Protein AF-A0A1A2KU91-F1 (afdb_monomer_lite)

pLDDT: mean 82.92, std 19.33, range [34.0, 97.81]

Structure (mmCIF, N/CA/C/O backbone):
data_AF-A0A1A2KU91-F1
#
_entry.id   AF-A0A1A2KU91-F1
#
loop_
_at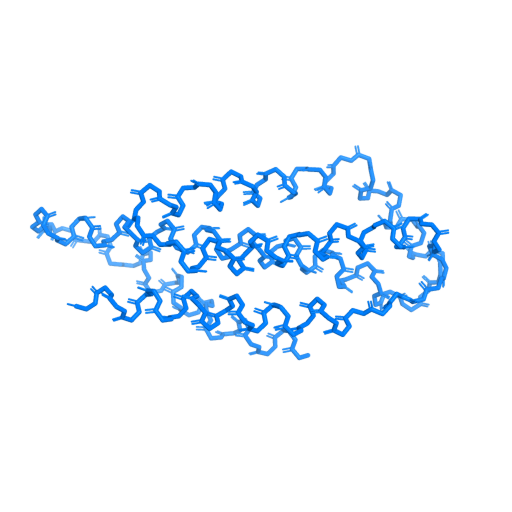om_site.group_PDB
_atom_site.id
_atom_site.type_symbol
_atom_site.label_atom_id
_atom_site.label_alt_id
_atom_site.label_comp_id
_atom_site.label_a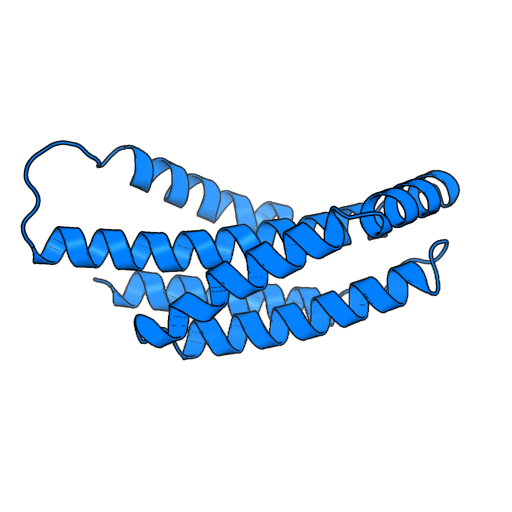sym_id
_atom_site.label_entity_id
_atom_site.label_seq_id
_atom_site.pdbx_PDB_ins_code
_atom_site.Cartn_x
_atom_site.Cartn_y
_atom_site.Cartn_z
_atom_site.occupancy
_atom_site.B_iso_or_equiv
_atom_site.auth_seq_id
_atom_site.auth_comp_id
_atom_site.auth_asym_id
_atom_site.auth_atom_id
_atom_site.pdbx_PDB_model_num
ATOM 1 N N . MET A 1 1 ? -6.683 5.993 -11.836 1.00 38.78 1 MET A N 1
ATOM 2 C CA . MET A 1 1 ? -7.803 5.568 -10.962 1.00 38.78 1 MET A CA 1
ATOM 3 C C . MET A 1 1 ? -7.414 5.553 -9.487 1.00 38.78 1 MET A C 1
ATOM 5 O O . MET A 1 1 ? -8.152 6.154 -8.723 1.00 38.78 1 MET A O 1
ATOM 9 N N . ILE A 1 2 ? -6.267 4.988 -9.081 1.00 35.38 2 ILE A N 1
ATOM 10 C CA . ILE A 1 2 ? -5.780 5.046 -7.682 1.00 35.38 2 ILE A CA 1
ATOM 11 C C . ILE A 1 2 ? -5.628 6.503 -7.191 1.00 35.38 2 ILE A C 1
ATOM 13 O O . ILE A 1 2 ? -6.072 6.845 -6.101 1.00 35.38 2 ILE A O 1
ATOM 17 N N . ALA A 1 3 ? -5.129 7.410 -8.039 1.00 34.50 3 ALA A N 1
ATOM 18 C CA . ALA A 1 3 ? -5.026 8.840 -7.716 1.00 34.50 3 ALA A CA 1
ATOM 19 C C . ALA A 1 3 ? -6.365 9.528 -7.359 1.00 34.50 3 ALA A C 1
ATOM 21 O O . ALA A 1 3 ? -6.390 10.363 -6.459 1.00 34.50 3 ALA A O 1
ATOM 22 N N . ALA A 1 4 ? -7.472 9.166 -8.020 1.00 34.00 4 ALA A N 1
ATOM 23 C CA . ALA A 1 4 ? -8.783 9.792 -7.800 1.00 34.00 4 ALA A CA 1
ATOM 24 C C . ALA A 1 4 ? -9.430 9.349 -6.476 1.00 34.00 4 ALA A C 1
ATOM 26 O O . ALA A 1 4 ? -10.129 10.119 -5.831 1.00 34.00 4 ALA A O 1
ATOM 27 N N . VAL A 1 5 ? -9.140 8.122 -6.055 1.00 40.00 5 VAL A N 1
ATOM 28 C CA . VAL A 1 5 ? -9.649 7.496 -4.830 1.00 40.00 5 VAL A CA 1
ATOM 29 C C . VAL A 1 5 ? -8.984 8.081 -3.567 1.00 40.00 5 VAL A C 1
ATOM 31 O O . VAL A 1 5 ? -9.580 8.154 -2.495 1.00 40.00 5 VAL A O 1
ATOM 34 N N . ILE A 1 6 ? -7.762 8.604 -3.698 1.00 42.09 6 ILE A N 1
ATOM 35 C CA . ILE A 1 6 ? -6.961 9.123 -2.576 1.00 42.09 6 ILE A CA 1
ATOM 36 C C . ILE A 1 6 ? -7.317 10.571 -2.199 1.00 42.09 6 ILE A C 1
ATOM 38 O O . ILE A 1 6 ? -7.110 10.973 -1.051 1.00 42.09 6 ILE A O 1
ATOM 42 N N . ALA A 1 7 ? -7.902 11.350 -3.117 1.00 35.66 7 ALA A N 1
ATOM 43 C CA . ALA A 1 7 ? -8.369 12.709 -2.818 1.00 35.66 7 ALA A CA 1
ATOM 44 C C . ALA A 1 7 ? -9.382 12.730 -1.652 1.00 35.66 7 ALA A C 1
ATOM 46 O O . ALA A 1 7 ? -9.366 13.647 -0.833 1.00 35.66 7 ALA A O 1
ATOM 47 N N . SER A 1 8 ? -10.182 11.668 -1.516 1.00 39.09 8 SER A N 1
ATOM 48 C CA . SER A 1 8 ? -11.159 11.476 -0.437 1.00 39.09 8 SER A CA 1
ATOM 49 C C . SER A 1 8 ? -10.525 11.324 0.952 1.00 39.09 8 SER A C 1
ATOM 51 O O . SER A 1 8 ? -11.113 11.759 1.937 1.00 39.09 8 SER A O 1
ATOM 53 N N . PHE A 1 9 ? -9.316 10.759 1.054 1.00 41.66 9 PHE A N 1
ATOM 54 C CA . PHE A 1 9 ? -8.646 10.513 2.340 1.00 41.66 9 PHE A CA 1
ATOM 55 C C . PHE A 1 9 ? -7.684 11.626 2.763 1.00 41.66 9 PHE A C 1
ATOM 57 O O . PHE A 1 9 ? -7.499 11.843 3.961 1.00 41.66 9 PHE A O 1
ATOM 64 N N . GLY A 1 10 ? -7.108 12.371 1.811 1.00 36.97 10 GLY A N 1
ATOM 65 C CA . GLY A 1 10 ? -6.288 13.550 2.124 1.00 36.97 10 GLY A CA 1
ATOM 66 C C . GLY A 1 10 ? -7.063 14.603 2.926 1.00 36.97 10 GLY A C 1
ATOM 67 O O . GLY A 1 10 ? -6.524 15.195 3.861 1.00 36.97 10 GLY A O 1
ATOM 68 N N . ALA A 1 11 ? -8.358 14.759 2.635 1.00 40.78 11 ALA A N 1
ATOM 69 C CA . ALA A 1 11 ? -9.258 15.611 3.408 1.00 40.78 11 ALA A CA 1
ATOM 70 C C . ALA A 1 11 ? -9.493 15.091 4.841 1.00 40.78 11 ALA A C 1
ATOM 72 O O . ALA A 1 11 ? -9.563 15.884 5.777 1.00 40.78 11 ALA A O 1
ATOM 73 N N . VAL A 1 12 ? -9.554 13.768 5.040 1.00 42.94 12 VAL A N 1
ATOM 74 C CA . VAL A 1 12 ? -9.766 13.148 6.362 1.00 42.94 12 VAL A CA 1
ATOM 75 C C . VAL A 1 12 ? -8.529 13.304 7.252 1.00 42.94 12 VAL A C 1
ATOM 77 O O . VAL A 1 12 ? -8.660 13.670 8.419 1.00 42.94 12 VAL A O 1
ATOM 80 N N . ALA A 1 13 ? -7.327 13.111 6.702 1.00 42.84 13 ALA A N 1
ATOM 81 C CA . ALA A 1 13 ? -6.073 13.302 7.436 1.00 42.84 13 ALA A CA 1
ATOM 82 C C . ALA A 1 13 ? -5.861 14.769 7.864 1.00 42.84 13 ALA A C 1
ATOM 84 O O . ALA A 1 13 ? -5.449 15.030 8.995 1.00 42.84 13 ALA A O 1
ATOM 85 N N . ALA A 1 14 ? -6.204 15.730 6.996 1.00 44.34 14 ALA A N 1
ATOM 86 C CA . ALA A 1 14 ? -6.134 17.157 7.315 1.00 44.34 14 ALA A CA 1
ATOM 87 C C . ALA A 1 14 ? -7.162 17.579 8.384 1.00 44.34 14 ALA A C 1
ATOM 89 O O . ALA A 1 14 ? -6.848 18.396 9.248 1.00 44.34 14 ALA A O 1
ATOM 90 N N . PHE A 1 15 ? -8.364 16.990 8.380 1.00 42.56 15 PHE A N 1
ATOM 91 C CA . PHE A 1 15 ? -9.393 17.280 9.385 1.00 42.56 15 PHE A CA 1
ATOM 92 C C . PHE A 1 15 ? -8.993 16.796 10.790 1.00 42.56 15 PHE A C 1
ATOM 94 O O . PHE A 1 15 ? -9.288 17.454 11.785 1.00 42.56 15 PHE A O 1
ATOM 101 N N . LEU A 1 16 ? -8.268 15.677 10.880 1.00 46.72 16 LEU A N 1
ATOM 102 C CA . LEU A 1 16 ? -7.847 15.082 12.154 1.00 46.72 16 LEU A CA 1
ATOM 103 C C . LEU A 1 16 ? -6.703 15.843 12.840 1.00 46.72 16 LEU A C 1
ATOM 105 O O . LEU A 1 16 ? -6.667 15.893 14.070 1.00 46.72 16 LEU A O 1
ATOM 109 N N . GLY A 1 17 ? -5.804 16.471 12.072 1.00 38.91 17 GLY A N 1
ATOM 110 C CA . GLY A 1 17 ? -4.716 17.294 12.616 1.00 38.91 17 GLY A CA 1
ATOM 111 C C . GLY A 1 17 ? -5.187 18.602 13.267 1.00 38.91 17 GLY A C 1
ATOM 112 O O . GLY A 1 17 ? -4.520 19.114 14.164 1.00 38.91 17 GLY A O 1
ATOM 113 N N . VAL A 1 18 ? -6.351 19.126 12.863 1.00 42.00 18 VAL A N 1
ATOM 114 C CA . VAL A 1 18 ? -6.885 20.419 13.338 1.00 42.00 18 VAL A CA 1
ATOM 115 C C . VAL A 1 18 ? -7.668 20.294 14.655 1.00 42.00 18 VAL A C 1
ATOM 117 O O . VAL A 1 18 ? -7.745 21.253 15.416 1.00 42.00 18 VAL A O 1
ATOM 120 N N . THR A 1 19 ? -8.184 19.114 15.009 1.00 43.25 19 THR A N 1
ATOM 121 C CA . THR A 1 19 ? -8.981 18.900 16.241 1.00 43.25 19 THR A CA 1
ATOM 122 C C . THR A 1 19 ? -8.166 18.605 17.512 1.00 43.25 19 THR A C 1
ATOM 124 O O . THR A 1 19 ? -8.688 18.047 18.473 1.00 43.25 19 THR A O 1
ATOM 127 N N . LEU A 1 20 ? -6.892 19.002 17.562 1.00 43.75 20 LEU A N 1
ATOM 128 C CA . LEU A 1 20 ? -6.026 18.908 18.750 1.00 43.75 20 LEU A CA 1
ATOM 129 C C . LEU A 1 20 ? -6.179 20.114 19.705 1.00 43.75 20 LEU A C 1
ATOM 131 O O . LEU A 1 20 ? -5.226 20.533 20.358 1.00 43.75 20 LEU A O 1
ATOM 135 N N . THR A 1 21 ? -7.380 20.683 19.825 1.00 44.53 21 THR A N 1
ATOM 136 C CA . THR A 1 21 ? -7.665 21.771 20.774 1.00 44.53 21 THR A CA 1
ATOM 137 C C . THR A 1 21 ? -8.465 21.273 21.977 1.00 44.53 21 THR A C 1
ATOM 139 O O . THR A 1 21 ? -9.668 21.057 21.893 1.00 44.53 21 THR A O 1
ATOM 142 N N . THR A 1 22 ? -7.764 21.181 23.113 1.00 48.03 22 THR A N 1
ATOM 143 C CA . THR A 1 22 ? -8.241 21.364 24.502 1.00 48.03 22 THR A CA 1
ATOM 144 C C . THR A 1 22 ? -9.429 20.532 25.022 1.00 48.03 22 THR A C 1
ATOM 146 O O . THR A 1 22 ? -10.584 20.791 24.713 1.00 48.03 22 THR A O 1
ATOM 149 N N . ARG A 1 23 ? -9.113 19.662 26.003 1.00 44.75 23 ARG A N 1
ATOM 150 C CA . ARG A 1 23 ? -10.009 18.954 26.951 1.00 44.75 23 ARG A CA 1
ATOM 151 C C . ARG A 1 23 ? -10.974 17.926 26.344 1.00 44.75 23 ARG A C 1
ATOM 153 O O . ARG A 1 23 ? -12.186 18.086 26.407 1.00 44.75 23 ARG A O 1
ATOM 160 N N . THR A 1 24 ? -10.439 16.801 25.890 1.00 51.50 24 THR A N 1
ATOM 161 C CA . THR A 1 24 ? -11.225 15.625 25.495 1.00 51.50 24 THR A CA 1
ATOM 162 C C . THR A 1 24 ? -11.279 14.572 26.608 1.00 51.50 24 THR A C 1
ATOM 164 O O . THR A 1 24 ? -10.295 14.280 27.293 1.00 51.50 24 THR A O 1
ATOM 167 N N . THR A 1 25 ? -12.458 13.993 26.820 1.00 59.78 25 THR A N 1
ATOM 168 C CA . THR A 1 25 ? -12.705 12.905 27.779 1.00 59.78 25 THR A CA 1
ATOM 169 C C . THR A 1 25 ? -11.913 11.638 27.402 1.00 59.78 25 THR A C 1
ATOM 171 O O . THR A 1 25 ? -11.577 11.413 26.241 1.00 59.78 25 THR A O 1
ATOM 174 N N . ARG A 1 26 ? -11.633 10.732 28.359 1.00 63.81 26 ARG A N 1
ATOM 175 C CA . ARG A 1 26 ? -10.867 9.476 28.123 1.00 63.81 26 ARG A CA 1
ATOM 176 C C . ARG A 1 26 ? -11.397 8.642 26.938 1.00 63.81 26 ARG A C 1
ATOM 178 O O . ARG A 1 26 ? -10.634 7.905 26.315 1.00 63.81 26 ARG A O 1
ATOM 185 N N . LYS A 1 27 ? -12.697 8.745 26.635 1.00 62.38 27 LYS A N 1
ATOM 186 C CA . LYS A 1 27 ? -13.366 8.071 25.511 1.00 62.38 27 LYS A CA 1
ATOM 187 C C . LYS A 1 27 ? -12.990 8.689 24.158 1.00 62.38 27 LYS A C 1
ATOM 189 O O . LYS A 1 27 ? -12.704 7.947 23.223 1.00 62.38 27 LYS A O 1
ATOM 194 N N . GLU A 1 28 ? -12.929 10.013 24.072 1.00 66.44 28 GLU A N 1
ATOM 195 C CA . GLU A 1 28 ? -12.518 10.746 22.869 1.00 66.44 28 GLU A CA 1
ATOM 196 C C . GLU A 1 28 ? -11.036 10.520 22.555 1.00 66.44 28 GLU A C 1
ATOM 198 O O . GLU A 1 28 ? -10.703 10.241 21.406 1.00 66.44 28 GLU A O 1
ATOM 203 N N . ASN A 1 29 ? -10.168 10.485 23.575 1.00 74.12 29 ASN A N 1
ATOM 204 C CA . ASN A 1 29 ? -8.745 10.171 23.381 1.00 74.12 29 ASN A CA 1
ATOM 205 C C . ASN A 1 29 ? -8.531 8.763 22.804 1.00 74.12 29 ASN A C 1
ATOM 207 O O . ASN A 1 29 ? -7.746 8.591 21.877 1.00 74.12 29 ASN A O 1
ATOM 211 N N . ARG A 1 30 ? -9.280 7.757 23.281 1.00 79.75 30 ARG A N 1
ATOM 212 C CA . ARG A 1 30 ? -9.214 6.388 22.730 1.00 79.75 30 ARG A CA 1
ATOM 213 C C . ARG A 1 30 ? -9.749 6.293 21.303 1.00 79.75 30 ARG A C 1
ATOM 215 O O . ARG A 1 30 ? -9.293 5.451 20.534 1.00 79.75 30 ARG A O 1
ATOM 222 N N . ARG A 1 31 ? -10.751 7.104 20.953 1.00 83.06 31 ARG A N 1
ATOM 223 C CA . ARG A 1 31 ? -11.281 7.163 19.585 1.00 83.06 31 ARG A CA 1
ATOM 224 C C . ARG A 1 31 ? -10.262 7.800 18.643 1.00 83.06 31 ARG A C 1
ATOM 226 O O . ARG A 1 31 ? -9.994 7.224 17.597 1.00 83.06 31 ARG A O 1
ATOM 233 N N . ALA A 1 32 ? -9.669 8.925 19.037 1.00 83.94 32 ALA A N 1
ATOM 234 C CA . ALA A 1 32 ? -8.624 9.598 18.271 1.00 83.94 32 ALA A CA 1
ATOM 235 C C . ALA A 1 32 ? -7.419 8.677 18.023 1.00 83.94 32 ALA A C 1
ATOM 237 O O . ALA A 1 32 ? -6.977 8.540 16.888 1.00 83.94 32 ALA A O 1
ATOM 238 N N . GLU A 1 33 ? -6.961 7.964 19.054 1.00 86.88 33 GLU A N 1
ATOM 239 C CA . GLU A 1 33 ? -5.880 6.979 18.944 1.00 86.88 33 GLU A CA 1
ATOM 240 C C . GLU A 1 33 ? -6.203 5.872 17.925 1.00 86.88 33 GLU A C 1
ATOM 242 O O . GLU A 1 33 ? -5.402 5.569 17.046 1.00 86.88 33 GLU A O 1
ATOM 247 N N . LYS A 1 34 ? -7.411 5.301 17.984 1.00 88.94 34 LYS A N 1
ATOM 248 C CA . LYS A 1 34 ? -7.864 4.279 17.029 1.00 88.94 34 LYS A CA 1
ATOM 249 C C . LYS A 1 34 ? -7.919 4.781 15.588 1.00 88.94 34 LYS A C 1
ATOM 251 O O . LYS A 1 34 ? -7.549 4.046 14.675 1.00 88.94 34 LYS A O 1
ATOM 256 N N . VAL A 1 35 ? -8.391 6.011 15.390 1.00 88.19 35 VAL A N 1
ATOM 257 C CA . VAL A 1 35 ? -8.428 6.639 14.065 1.00 88.19 35 VAL A CA 1
ATOM 258 C C . VAL A 1 35 ? -7.009 6.890 13.554 1.00 88.19 35 VAL A C 1
ATOM 260 O O . VAL A 1 35 ? -6.743 6.614 12.386 1.00 88.19 35 VAL A O 1
ATOM 263 N N . ALA A 1 36 ? -6.088 7.337 14.413 1.00 86.81 36 ALA A N 1
ATOM 264 C CA . ALA A 1 36 ? -4.683 7.518 14.054 1.00 86.81 36 ALA A CA 1
ATOM 265 C C . ALA A 1 36 ? -4.044 6.198 13.597 1.00 86.81 36 ALA A C 1
ATOM 267 O O . ALA A 1 36 ? -3.461 6.144 12.523 1.00 86.81 36 ALA A O 1
ATOM 268 N N . VAL A 1 37 ? -4.260 5.102 14.332 1.00 91.81 37 VAL A N 1
ATOM 269 C CA . VAL A 1 37 ? -3.740 3.774 13.961 1.00 91.81 37 VAL A CA 1
ATOM 270 C C . VAL A 1 37 ? -4.262 3.304 12.596 1.00 91.81 37 VAL A C 1
ATOM 272 O O . VAL A 1 37 ? -3.493 2.776 11.794 1.00 91.81 37 VAL A O 1
ATOM 275 N N . LEU A 1 38 ? -5.554 3.502 12.306 1.00 92.19 38 LEU A N 1
ATOM 276 C CA . LEU A 1 38 ? -6.128 3.184 10.991 1.00 92.19 38 LEU A CA 1
ATOM 277 C C . LEU A 1 38 ? -5.545 4.068 9.880 1.00 92.19 38 LEU A C 1
ATOM 279 O O . LEU A 1 38 ? -5.266 3.580 8.785 1.00 92.19 38 LEU A O 1
ATOM 283 N N . SER A 1 39 ? -5.346 5.353 10.173 1.00 90.56 39 SER A N 1
ATOM 284 C CA . SER A 1 39 ? -4.827 6.341 9.223 1.00 90.56 39 SER A CA 1
ATOM 285 C C . SER A 1 39 ? -3.360 6.082 8.883 1.00 90.56 39 SER A C 1
ATOM 287 O O . SER A 1 39 ? -2.995 6.132 7.711 1.00 90.56 39 SER A O 1
ATOM 289 N N . ASP A 1 40 ? -2.540 5.737 9.876 1.00 91.38 40 ASP A N 1
ATOM 290 C CA . ASP A 1 40 ? -1.133 5.368 9.698 1.00 91.38 40 ASP A CA 1
ATOM 291 C C . ASP A 1 40 ? -1.000 4.121 8.817 1.00 91.38 40 ASP A C 1
ATOM 293 O O . ASP A 1 40 ? -0.240 4.122 7.848 1.00 91.38 40 ASP A O 1
ATOM 297 N N . ALA A 1 41 ? -1.780 3.071 9.112 1.00 93.62 41 ALA A N 1
ATOM 298 C CA . ALA A 1 41 ? -1.774 1.836 8.328 1.00 93.62 41 ALA A CA 1
ATOM 299 C C . ALA A 1 41 ? -2.175 2.087 6.868 1.00 93.62 41 ALA A C 1
ATOM 301 O O . ALA A 1 41 ? -1.520 1.598 5.946 1.00 93.62 41 ALA A O 1
ATOM 302 N N . TRP A 1 42 ? -3.215 2.894 6.645 1.00 96.25 42 TRP A N 1
ATOM 303 C CA . TRP A 1 42 ? -3.646 3.243 5.294 1.00 96.25 42 TRP A CA 1
ATOM 304 C C . TRP A 1 42 ? -2.634 4.125 4.559 1.00 96.25 42 TRP A C 1
ATOM 306 O O . TRP A 1 42 ? -2.346 3.891 3.387 1.00 96.25 42 TRP A O 1
ATOM 316 N N . SER A 1 43 ? -2.043 5.104 5.245 1.00 93.75 43 SER A N 1
ATOM 317 C CA . SER A 1 43 ? -1.015 5.986 4.685 1.00 93.75 43 SER A CA 1
ATOM 318 C C . SER A 1 43 ? 0.194 5.192 4.188 1.00 93.75 43 SER A C 1
ATOM 320 O O . SER A 1 43 ? 0.616 5.365 3.042 1.00 93.75 43 SER A O 1
ATOM 322 N N . ALA A 1 44 ? 0.700 4.259 5.000 1.00 92.62 44 ALA A N 1
ATOM 323 C CA . ALA A 1 44 ? 1.804 3.387 4.609 1.00 92.62 44 ALA A CA 1
ATOM 324 C C . ALA A 1 44 ? 1.439 2.518 3.390 1.00 92.62 44 ALA A C 1
ATOM 326 O O . ALA A 1 44 ? 2.220 2.408 2.441 1.00 92.62 44 ALA A O 1
ATOM 327 N N . ALA A 1 45 ? 0.213 1.985 3.355 1.00 94.31 45 ALA A N 1
ATOM 328 C CA . ALA A 1 45 ? -0.274 1.208 2.221 1.00 94.31 45 ALA A CA 1
ATOM 329 C C . ALA A 1 45 ? -0.357 2.008 0.919 1.00 94.31 45 ALA A C 1
ATOM 331 O O . ALA A 1 45 ? 0.065 1.531 -0.140 1.00 94.31 45 ALA A O 1
ATOM 332 N N . VAL A 1 46 ? -0.834 3.249 0.999 1.00 93.50 46 VAL A N 1
ATOM 333 C CA . VAL A 1 46 ? -0.890 4.173 -0.135 1.00 93.50 46 VAL A CA 1
ATOM 334 C C . VAL A 1 46 ? 0.509 4.520 -0.637 1.00 93.50 46 VAL A C 1
ATOM 336 O O . VAL A 1 46 ? 0.732 4.490 -1.848 1.00 93.50 46 VAL A O 1
ATOM 339 N N . LYS A 1 47 ? 1.456 4.835 0.256 1.00 93.50 47 LYS A N 1
ATOM 340 C CA . LYS A 1 47 ? 2.840 5.162 -0.128 1.00 93.50 47 LYS A CA 1
ATOM 341 C C . LYS A 1 47 ? 3.499 4.006 -0.874 1.00 93.50 47 LYS A C 1
ATOM 343 O O . LYS A 1 47 ? 4.039 4.218 -1.959 1.00 93.50 47 LYS A O 1
ATOM 348 N N . TYR A 1 48 ? 3.406 2.793 -0.327 1.00 93.31 48 TYR A N 1
ATOM 349 C CA . TYR A 1 48 ? 3.996 1.601 -0.935 1.00 93.31 48 TYR A CA 1
ATOM 350 C C . TYR A 1 48 ? 3.374 1.302 -2.308 1.00 93.31 48 TYR A C 1
ATOM 352 O O . TYR A 1 48 ? 4.094 1.159 -3.295 1.00 93.31 48 TYR A O 1
ATOM 360 N N . SER A 1 49 ? 2.038 1.321 -2.400 1.00 93.94 49 SER A N 1
ATOM 361 C CA . SER A 1 49 ? 1.314 1.093 -3.661 1.00 93.94 49 SER A CA 1
ATOM 362 C C . SER A 1 49 ? 1.682 2.120 -4.734 1.00 93.94 49 SER A C 1
ATOM 364 O O . SER A 1 49 ? 1.932 1.762 -5.882 1.00 93.94 49 SER A O 1
ATOM 366 N N . ARG A 1 50 ? 1.761 3.406 -4.364 1.00 90.75 50 ARG A N 1
ATOM 367 C CA . ARG A 1 50 ? 2.101 4.493 -5.293 1.00 90.75 50 ARG A CA 1
ATOM 368 C C . ARG A 1 50 ? 3.525 4.412 -5.810 1.00 90.75 50 ARG A C 1
ATOM 370 O O . ARG A 1 50 ? 3.752 4.739 -6.969 1.00 90.75 50 ARG A O 1
ATOM 377 N N . ALA A 1 51 ? 4.475 4.014 -4.968 1.00 91.81 51 ALA A N 1
ATOM 378 C CA . ALA A 1 51 ? 5.859 3.857 -5.397 1.00 91.81 51 ALA A CA 1
ATOM 379 C C . ALA A 1 51 ? 5.965 2.824 -6.533 1.00 91.81 51 ALA A C 1
ATOM 381 O O . ALA A 1 51 ? 6.645 3.073 -7.528 1.00 91.81 51 ALA A O 1
ATOM 382 N N . LEU A 1 52 ? 5.234 1.711 -6.418 1.00 92.94 52 LEU A N 1
ATOM 383 C CA . LEU A 1 52 ? 5.176 0.674 -7.449 1.00 92.94 52 LEU A CA 1
ATOM 384 C C . LEU A 1 52 ? 4.417 1.133 -8.696 1.00 92.94 52 LEU A C 1
ATOM 386 O O . LEU A 1 52 ? 4.954 1.013 -9.794 1.00 92.94 52 LEU A O 1
ATOM 390 N N . GLU A 1 53 ? 3.237 1.738 -8.529 1.00 91.56 53 GLU A N 1
ATOM 391 C CA . GLU A 1 53 ? 2.446 2.279 -9.645 1.00 91.56 53 GLU A CA 1
ATOM 392 C C . GLU A 1 53 ? 3.265 3.299 -10.454 1.00 91.56 53 GLU A C 1
ATOM 394 O O . GLU A 1 53 ? 3.269 3.272 -11.685 1.00 91.56 53 GLU A O 1
ATOM 399 N N . HIS A 1 54 ? 3.992 4.190 -9.772 1.00 90.38 54 HIS A N 1
ATOM 400 C CA . HIS A 1 54 ? 4.855 5.174 -10.419 1.00 90.38 54 HIS A CA 1
ATOM 401 C C . HIS A 1 54 ? 5.992 4.499 -11.186 1.00 90.38 54 HIS A C 1
ATOM 403 O O . HIS A 1 54 ? 6.267 4.876 -12.319 1.00 90.38 54 HIS A O 1
ATOM 409 N N . ALA A 1 55 ? 6.641 3.488 -10.601 1.00 90.31 55 ALA A N 1
ATOM 410 C CA . ALA A 1 55 ? 7.692 2.748 -11.290 1.00 90.31 55 ALA A CA 1
ATOM 411 C C . ALA A 1 55 ? 7.168 2.034 -12.544 1.00 90.31 55 ALA A C 1
ATOM 413 O O . ALA A 1 55 ? 7.807 2.099 -13.586 1.00 90.31 55 ALA A O 1
ATOM 414 N N . ASN A 1 56 ? 6.000 1.398 -12.473 1.00 90.12 56 ASN A N 1
ATOM 415 C CA . ASN A 1 56 ? 5.443 0.632 -13.586 1.00 90.12 56 ASN A CA 1
ATOM 416 C C . ASN A 1 56 ? 4.937 1.512 -14.745 1.00 90.12 56 ASN A C 1
ATOM 418 O O . ASN A 1 56 ? 4.944 1.086 -15.898 1.00 90.12 56 ASN A O 1
ATOM 422 N N . LYS A 1 57 ? 4.510 2.746 -14.451 1.00 90.12 57 LYS A N 1
ATOM 423 C CA . LYS A 1 57 ? 3.937 3.683 -15.434 1.00 90.12 57 LYS A CA 1
ATOM 424 C C . LYS A 1 57 ? 4.939 4.620 -16.100 1.00 90.12 57 LYS A C 1
ATOM 426 O O . LYS A 1 57 ? 4.524 5.468 -16.879 1.00 90.12 57 LYS A O 1
ATOM 431 N N . LEU A 1 58 ? 6.232 4.501 -15.802 1.00 90.12 58 LEU A N 1
ATOM 432 C CA . LEU A 1 58 ? 7.258 5.249 -16.530 1.00 90.12 58 LEU A CA 1
ATOM 433 C C . LEU A 1 58 ? 7.321 4.751 -17.972 1.00 90.12 58 LEU A C 1
ATOM 435 O O . LEU A 1 58 ? 7.657 3.590 -18.180 1.00 90.12 58 LEU A O 1
ATOM 439 N N . ASP A 1 59 ? 7.007 5.604 -18.944 1.00 87.12 59 ASP A N 1
ATOM 440 C CA . ASP A 1 59 ? 6.934 5.221 -20.359 1.00 87.12 59 ASP A CA 1
ATOM 441 C C . ASP A 1 59 ? 8.307 4.854 -20.943 1.00 87.12 59 ASP A C 1
ATOM 443 O O . ASP A 1 59 ? 8.406 3.886 -21.698 1.00 87.12 59 ASP A O 1
ATOM 447 N N . ASP A 1 60 ? 9.369 5.574 -20.559 1.00 90.38 60 ASP A N 1
ATOM 448 C CA . ASP A 1 60 ? 10.737 5.293 -21.006 1.00 90.38 60 ASP A CA 1
ATOM 449 C C . ASP A 1 60 ? 11.323 4.069 -20.266 1.00 90.38 60 ASP A C 1
ATOM 451 O O . ASP A 1 60 ? 11.496 4.105 -19.039 1.00 90.38 60 ASP A O 1
ATOM 455 N N . PRO A 1 61 ? 11.692 2.985 -20.983 1.00 89.44 61 PRO A N 1
ATOM 456 C CA . PRO A 1 61 ? 12.341 1.823 -20.386 1.00 89.44 61 PRO A CA 1
ATOM 457 C C . PRO A 1 61 ? 13.646 2.148 -19.645 1.00 89.44 61 PRO A C 1
ATOM 459 O O . PRO A 1 61 ? 13.941 1.511 -18.633 1.00 89.44 61 PRO A O 1
ATOM 462 N N . ALA A 1 62 ? 14.433 3.122 -20.112 1.00 91.31 62 ALA A N 1
ATOM 463 C CA . ALA A 1 62 ? 15.697 3.496 -19.479 1.00 91.31 62 ALA A CA 1
ATOM 464 C C . ALA A 1 62 ? 15.462 4.191 -18.129 1.00 91.31 62 ALA A C 1
ATOM 466 O O . ALA A 1 62 ? 16.084 3.832 -17.122 1.00 91.31 62 ALA A O 1
ATOM 467 N N . GLU A 1 63 ? 14.514 5.131 -18.080 1.00 91.50 63 GLU A N 1
ATOM 468 C CA . GLU A 1 63 ? 14.089 5.775 -16.834 1.00 91.50 63 GLU A CA 1
ATOM 469 C C . GLU A 1 63 ? 13.472 4.768 -15.863 1.00 91.50 63 GLU A C 1
ATOM 471 O O . GLU A 1 63 ? 13.767 4.800 -14.663 1.00 91.50 63 GLU A O 1
ATOM 476 N N . ARG A 1 64 ? 12.672 3.824 -16.375 1.00 91.06 64 ARG A N 1
ATOM 477 C CA . ARG A 1 64 ? 12.075 2.752 -15.576 1.00 91.06 64 ARG A CA 1
ATOM 478 C C . ARG A 1 64 ? 13.138 1.885 -14.906 1.00 91.06 64 ARG A C 1
ATOM 480 O O . ARG A 1 64 ? 13.100 1.713 -13.686 1.00 91.06 64 ARG A O 1
ATOM 487 N N . ILE A 1 65 ? 14.123 1.401 -15.665 1.00 92.56 65 ILE A N 1
ATOM 488 C CA . ILE A 1 65 ? 15.255 0.626 -15.131 1.00 92.56 65 ILE A CA 1
ATOM 489 C C . ILE A 1 65 ? 16.001 1.427 -14.059 1.00 92.56 65 ILE A C 1
ATOM 491 O O . ILE A 1 65 ? 16.299 0.897 -12.982 1.00 92.56 65 ILE A O 1
ATOM 495 N N . ALA A 1 66 ? 16.304 2.699 -14.333 1.00 93.00 66 ALA A N 1
ATOM 496 C CA . ALA A 1 66 ? 17.021 3.557 -13.397 1.00 93.00 66 ALA A CA 1
ATOM 497 C C . ALA A 1 66 ? 16.232 3.747 -12.093 1.00 93.00 66 ALA A C 1
ATOM 499 O O . ALA A 1 66 ? 16.808 3.659 -11.005 1.00 93.00 66 ALA A O 1
ATOM 500 N N . ASN A 1 67 ? 14.917 3.953 -12.181 1.00 92.62 67 ASN A N 1
ATOM 501 C CA . ASN A 1 67 ? 14.053 4.093 -11.016 1.00 92.62 67 ASN A CA 1
ATOM 502 C C . ASN A 1 67 ? 13.963 2.788 -10.208 1.00 92.62 67 ASN A C 1
ATOM 504 O O . ASN A 1 67 ? 14.217 2.793 -9.006 1.00 92.62 67 ASN A O 1
ATOM 508 N N . ILE A 1 68 ? 13.714 1.648 -10.862 1.00 92.69 68 ILE A N 1
ATOM 509 C CA . ILE A 1 68 ? 13.678 0.329 -10.205 1.00 92.69 68 ILE A CA 1
ATOM 510 C C . ILE A 1 68 ? 15.014 0.034 -9.507 1.00 92.69 68 ILE A C 1
ATOM 512 O O . ILE A 1 68 ? 15.035 -0.462 -8.380 1.00 92.69 68 ILE A O 1
ATOM 516 N N . THR A 1 69 ? 16.137 0.388 -10.134 1.00 92.69 69 THR A N 1
ATOM 517 C CA . THR A 1 69 ? 17.472 0.225 -9.542 1.00 92.69 69 THR A CA 1
ATOM 518 C C . THR A 1 69 ? 17.646 1.087 -8.292 1.00 92.69 69 THR A C 1
ATOM 520 O O . THR A 1 69 ? 18.094 0.581 -7.262 1.00 92.69 69 THR A O 1
ATOM 523 N N . LYS A 1 70 ? 17.233 2.362 -8.341 1.00 92.69 70 LYS A N 1
ATOM 524 C CA . LYS A 1 70 ? 17.248 3.265 -7.178 1.00 92.69 70 LYS A CA 1
ATOM 525 C C . LYS A 1 70 ? 16.356 2.748 -6.049 1.00 92.69 70 LYS A C 1
ATOM 527 O O . LYS A 1 70 ? 16.786 2.704 -4.903 1.00 92.69 70 LYS A O 1
ATOM 532 N N . MET A 1 71 ? 15.143 2.299 -6.364 1.00 91.44 71 MET A N 1
ATOM 533 C CA . MET A 1 71 ? 14.194 1.761 -5.383 1.00 91.44 71 MET A CA 1
ATOM 534 C C . MET A 1 71 ? 14.715 0.480 -4.718 1.00 91.44 71 MET A C 1
ATOM 536 O O . MET A 1 71 ? 14.569 0.305 -3.507 1.00 91.44 71 MET A O 1
ATOM 540 N N . LYS A 1 72 ? 15.387 -0.392 -5.483 1.00 88.94 72 LYS A N 1
ATOM 541 C CA . LYS A 1 72 ? 16.018 -1.622 -4.977 1.00 88.94 72 LYS A CA 1
ATOM 542 C C . LYS A 1 72 ? 17.155 -1.351 -3.987 1.00 88.94 72 LYS A C 1
ATOM 544 O O . LYS A 1 72 ? 17.422 -2.214 -3.155 1.00 88.94 72 LYS A O 1
ATOM 549 N N . ALA A 1 73 ? 17.803 -0.188 -4.058 1.00 89.25 73 ALA A N 1
ATOM 550 C CA . ALA A 1 73 ? 18.944 0.152 -3.209 1.00 89.25 73 ALA A CA 1
ATOM 551 C C . ALA A 1 73 ? 18.585 0.407 -1.731 1.00 89.25 73 ALA A C 1
ATOM 553 O O . ALA A 1 73 ? 19.490 0.538 -0.914 1.00 89.25 73 ALA A O 1
ATOM 554 N N . GLY A 1 74 ? 17.299 0.471 -1.374 1.00 86.56 74 GLY A N 1
ATOM 555 C CA . GLY A 1 74 ? 16.874 0.731 0.006 1.00 86.56 74 GLY A CA 1
ATOM 556 C C . GLY A 1 74 ? 15.432 1.221 0.138 1.00 86.56 74 GLY A C 1
ATOM 557 O O . GLY A 1 74 ? 14.664 0.575 0.849 1.00 86.56 74 GLY A O 1
ATOM 558 N N . PRO A 1 75 ? 15.008 2.268 -0.601 1.00 91.12 75 PRO A N 1
ATOM 559 C CA . PRO A 1 75 ? 13.714 2.920 -0.382 1.00 91.12 75 PRO A CA 1
ATOM 560 C C . PRO A 1 75 ? 12.507 1.978 -0.435 1.00 91.12 75 PRO A C 1
ATOM 562 O O . PRO A 1 75 ? 11.522 2.177 0.270 1.00 91.12 75 PRO A O 1
ATOM 565 N N . MET A 1 76 ? 12.565 0.927 -1.259 1.00 90.56 76 MET A N 1
ATOM 566 C CA . MET A 1 76 ? 11.459 -0.024 -1.346 1.00 90.56 76 MET A CA 1
ATOM 567 C C . MET A 1 76 ? 11.336 -0.920 -0.106 1.00 90.56 76 MET A C 1
ATOM 569 O O . MET A 1 76 ? 10.224 -1.272 0.284 1.00 90.56 76 MET A O 1
ATOM 573 N N . TRP A 1 77 ? 12.464 -1.277 0.515 1.00 90.19 77 TRP A N 1
ATOM 574 C CA . TRP A 1 77 ? 12.479 -2.037 1.766 1.00 90.19 77 TRP A CA 1
ATOM 575 C C . TRP A 1 77 ? 11.947 -1.191 2.915 1.00 90.19 77 TRP A C 1
ATOM 577 O O . TRP A 1 77 ? 11.068 -1.650 3.632 1.00 90.19 77 TRP A O 1
ATOM 587 N N . GLU A 1 78 ? 12.374 0.069 3.006 1.00 92.75 78 GLU A N 1
ATOM 588 C CA . GLU A 1 78 ? 11.878 1.014 4.014 1.00 92.75 78 GLU A CA 1
ATOM 589 C C . GLU A 1 78 ? 10.360 1.209 3.921 1.00 92.75 78 GLU A C 1
ATOM 591 O O . GLU A 1 78 ? 9.662 1.162 4.931 1.00 92.75 78 GLU A O 1
ATOM 596 N N . LEU A 1 79 ? 9.825 1.360 2.704 1.00 92.38 79 LEU A N 1
ATOM 597 C CA . LEU A 1 79 ? 8.381 1.480 2.490 1.00 92.38 79 LEU A CA 1
ATOM 598 C C . LEU A 1 79 ? 7.623 0.194 2.843 1.00 92.38 79 LEU A C 1
ATOM 600 O O . LEU A 1 79 ? 6.516 0.260 3.380 1.00 92.38 79 LEU A O 1
ATOM 604 N N . SER A 1 80 ? 8.204 -0.974 2.557 1.00 92.19 80 SER A N 1
ATOM 605 C CA . SER A 1 80 ? 7.625 -2.255 2.968 1.00 92.19 80 SER A CA 1
ATOM 606 C C . SER A 1 80 ? 7.649 -2.421 4.491 1.00 92.19 80 SER A C 1
ATOM 608 O O . SER A 1 80 ? 6.671 -2.892 5.069 1.00 92.19 80 SER A O 1
ATOM 610 N N . ASP A 1 81 ? 8.724 -2.013 5.160 1.00 93.62 81 ASP A N 1
ATOM 611 C CA . ASP A 1 81 ? 8.832 -2.076 6.618 1.00 93.62 81 ASP A CA 1
ATOM 612 C C . ASP A 1 81 ? 7.852 -1.106 7.286 1.00 93.62 81 ASP A C 1
ATOM 614 O O . ASP A 1 81 ? 7.143 -1.494 8.217 1.00 93.62 81 ASP A O 1
ATOM 618 N N . GLU A 1 82 ? 7.723 0.122 6.766 1.00 93.62 82 GLU A N 1
ATOM 619 C CA . GLU A 1 82 ? 6.710 1.089 7.207 1.00 93.62 82 GLU A CA 1
ATOM 620 C C . GLU A 1 82 ? 5.301 0.485 7.096 1.00 93.62 82 GLU A C 1
ATOM 622 O O . GLU A 1 82 ? 4.519 0.546 8.051 1.00 93.62 82 GLU A O 1
ATOM 627 N N . TYR A 1 83 ? 4.998 -0.172 5.968 1.00 95.31 83 TYR A N 1
ATOM 628 C CA . TYR A 1 83 ? 3.736 -0.882 5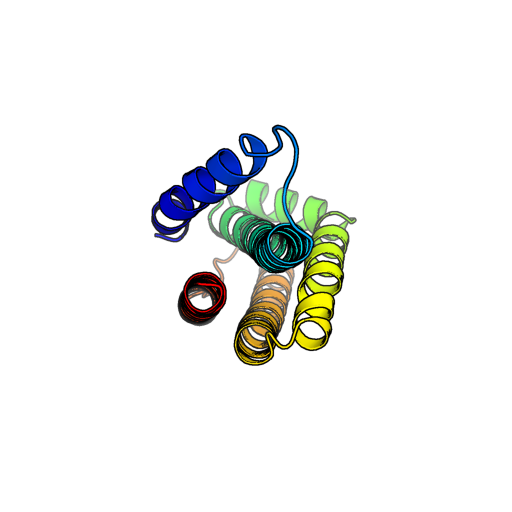.757 1.00 95.31 83 TYR A CA 1
ATOM 629 C C . TYR A 1 83 ? 3.486 -1.924 6.848 1.00 95.31 83 TYR A C 1
ATOM 631 O O . TYR A 1 83 ? 2.421 -1.932 7.476 1.00 95.31 83 TYR A O 1
ATOM 639 N N . VAL A 1 84 ? 4.449 -2.820 7.078 1.00 94.62 84 VAL A N 1
ATOM 640 C CA . VAL A 1 84 ? 4.311 -3.936 8.023 1.00 94.62 84 VAL A CA 1
ATOM 641 C C . VAL A 1 84 ? 4.171 -3.417 9.452 1.00 94.62 84 VAL A C 1
ATOM 643 O O . VAL A 1 84 ? 3.271 -3.841 10.184 1.00 94.62 84 VAL A O 1
ATOM 646 N N . VAL A 1 85 ? 5.002 -2.457 9.855 1.00 95.00 85 VAL A N 1
ATOM 647 C CA . VAL A 1 85 ? 4.966 -1.869 11.201 1.00 95.00 85 VAL A CA 1
ATOM 648 C C . VAL A 1 85 ? 3.640 -1.156 11.460 1.00 95.00 85 VAL A C 1
ATOM 650 O O . VAL A 1 85 ? 3.062 -1.304 12.536 1.00 95.00 85 VAL A O 1
ATOM 653 N N . ALA A 1 86 ? 3.114 -0.406 10.491 1.00 93.62 86 ALA A N 1
ATOM 654 C CA . ALA A 1 86 ? 1.829 0.265 10.656 1.00 93.62 86 ALA A CA 1
ATOM 655 C C . ALA A 1 86 ? 0.663 -0.743 10.695 1.00 93.62 86 ALA A C 1
ATOM 657 O O . ALA A 1 86 ? -0.215 -0.665 11.557 1.00 93.62 86 ALA A O 1
ATOM 658 N N . THR A 1 87 ? 0.691 -1.748 9.818 1.00 94.00 87 THR A N 1
ATOM 659 C CA . THR A 1 87 ? -0.381 -2.746 9.670 1.00 94.00 87 THR A CA 1
ATOM 660 C C . THR A 1 87 ? -0.461 -3.709 10.859 1.00 94.00 87 THR A C 1
ATOM 662 O O . THR A 1 87 ? -1.557 -4.075 11.286 1.00 94.00 87 THR A O 1
ATOM 665 N N . THR A 1 88 ? 0.669 -4.086 11.463 1.00 94.38 88 THR A N 1
ATOM 666 C CA . THR A 1 88 ? 0.714 -5.001 12.627 1.00 94.38 88 THR A CA 1
ATOM 667 C C . THR A 1 88 ? 0.086 -4.421 13.897 1.00 94.38 88 THR A C 1
ATOM 669 O O . THR A 1 88 ? -0.289 -5.178 14.794 1.00 94.38 88 THR A O 1
ATOM 672 N N . LYS A 1 89 ? -0.135 -3.101 13.963 1.00 93.94 89 LYS A N 1
ATOM 673 C CA . LYS A 1 89 ? -0.876 -2.461 15.062 1.00 93.94 89 LYS A CA 1
ATOM 674 C C . LYS A 1 89 ? -2.378 -2.753 15.005 1.00 93.94 89 LYS A C 1
ATOM 676 O O . LYS A 1 89 ? -3.031 -2.832 16.041 1.00 93.94 89 LYS A O 1
ATOM 681 N N . LEU A 1 90 ? -2.948 -2.954 13.818 1.00 94.62 90 LEU A N 1
ATOM 682 C CA . LEU A 1 90 ? -4.392 -3.139 13.623 1.00 94.62 90 LEU A CA 1
ATOM 683 C C . LEU A 1 90 ? -5.035 -4.255 14.470 1.00 94.62 90 LEU A C 1
ATOM 685 O O . LEU A 1 90 ? -6.067 -3.985 15.097 1.00 94.62 90 LEU A O 1
ATOM 689 N N . PRO A 1 91 ? -4.484 -5.484 14.554 1.00 94.12 91 PRO A N 1
ATOM 690 C CA . PRO A 1 91 ? -5.068 -6.531 15.392 1.00 94.12 91 PRO A CA 1
ATOM 691 C C . PRO A 1 91 ? -5.079 -6.173 16.886 1.00 94.12 91 PRO A C 1
ATOM 693 O O . PRO A 1 91 ? -6.031 -6.539 17.575 1.00 94.12 91 PRO A O 1
ATOM 696 N N . ILE A 1 92 ? -4.104 -5.395 17.376 1.00 94.06 92 ILE A N 1
ATOM 697 C CA . ILE A 1 92 ? -4.038 -4.936 18.778 1.00 94.06 92 ILE A CA 1
ATOM 698 C C . ILE A 1 92 ? -5.266 -4.076 19.122 1.00 94.06 92 ILE A C 1
ATOM 700 O O . ILE A 1 92 ? -5.857 -4.210 20.194 1.00 94.06 92 ILE A O 1
ATOM 704 N N . TYR A 1 93 ? -5.722 -3.255 18.172 1.00 92.31 93 TYR A N 1
ATOM 705 C CA . TYR A 1 93 ? -6.906 -2.400 18.318 1.00 92.31 93 TYR A CA 1
ATOM 706 C C . TYR A 1 93 ? -8.215 -3.066 17.860 1.00 92.31 93 TYR A C 1
ATOM 708 O O . TYR A 1 93 ? -9.255 -2.405 17.809 1.00 92.31 93 TYR A O 1
ATOM 716 N N . LYS A 1 94 ? -8.195 -4.384 17.606 1.00 94.50 94 LYS A N 1
ATOM 717 C CA . LYS A 1 94 ? -9.330 -5.204 17.141 1.00 94.50 94 LYS A CA 1
ATOM 718 C C . LYS A 1 94 ? -9.802 -4.903 15.710 1.00 94.50 94 LYS A C 1
ATOM 720 O O . LYS A 1 94 ? -10.926 -5.245 15.351 1.00 94.50 94 LYS A O 1
ATOM 725 N N . PHE A 1 95 ? -8.942 -4.355 14.854 1.00 96.12 95 PHE A N 1
ATOM 726 C CA . PHE A 1 95 ? -9.234 -4.104 13.435 1.00 96.12 95 PHE A CA 1
ATOM 727 C C . PHE A 1 95 ? -8.835 -5.281 12.530 1.00 96.12 95 PHE A C 1
ATOM 729 O O . PHE A 1 95 ? -8.158 -5.119 11.516 1.00 96.12 95 PHE A O 1
ATOM 736 N N . GLY A 1 96 ? -9.254 -6.498 12.893 1.00 95.00 96 GLY A N 1
ATOM 737 C CA . GLY A 1 96 ? -8.818 -7.730 12.220 1.00 95.00 96 GLY A CA 1
ATOM 738 C C . GLY A 1 96 ? -9.218 -7.837 10.742 1.00 95.00 96 GLY A C 1
ATOM 739 O O . GLY A 1 96 ? -8.493 -8.442 9.956 1.00 95.00 96 GLY A O 1
ATOM 740 N N . VAL A 1 97 ? -10.346 -7.240 10.341 1.00 96.50 97 VAL A N 1
ATOM 741 C CA . VAL A 1 97 ? -10.789 -7.226 8.934 1.00 96.50 97 VAL A CA 1
ATOM 742 C C . VAL A 1 97 ? -9.878 -6.335 8.087 1.00 96.50 97 VAL A C 1
ATOM 744 O O . VAL A 1 97 ? -9.371 -6.791 7.065 1.00 96.50 97 VAL A O 1
ATOM 747 N N . ALA A 1 98 ? -9.606 -5.110 8.551 1.00 95.62 98 ALA A N 1
ATOM 748 C CA . ALA A 1 98 ? -8.677 -4.190 7.894 1.00 95.62 98 ALA A CA 1
ATOM 749 C C . ALA A 1 98 ? -7.261 -4.776 7.815 1.00 95.62 98 ALA A C 1
ATOM 751 O O . ALA A 1 98 ? -6.642 -4.741 6.755 1.00 95.62 98 ALA A O 1
ATOM 752 N N . TYR A 1 99 ? -6.792 -5.408 8.897 1.00 97.75 99 TYR A N 1
ATOM 753 C CA . TYR A 1 99 ? -5.510 -6.113 8.917 1.00 97.75 99 TYR A CA 1
ATOM 754 C C . TYR A 1 99 ? -5.414 -7.176 7.816 1.00 97.75 99 TYR A C 1
ATOM 756 O O . TYR A 1 99 ? -4.469 -7.173 7.035 1.00 97.75 99 TYR A O 1
ATOM 764 N N . LYS A 1 100 ? -6.412 -8.064 7.709 1.00 97.81 100 LYS A N 1
ATOM 765 C CA . LYS A 1 100 ? -6.427 -9.121 6.685 1.00 97.81 100 LYS A CA 1
ATOM 766 C C . LYS A 1 100 ? -6.471 -8.559 5.266 1.00 97.81 100 LYS A C 1
ATOM 768 O O . LYS A 1 100 ? -5.860 -9.140 4.375 1.00 97.81 100 LYS A O 1
ATOM 773 N N . ALA A 1 101 ? -7.207 -7.470 5.045 1.00 97.19 101 ALA A N 1
ATOM 774 C CA . ALA A 1 101 ? -7.289 -6.838 3.734 1.00 97.19 101 ALA A CA 1
ATOM 775 C C . ALA A 1 101 ? -5.948 -6.200 3.333 1.00 97.19 101 ALA A C 1
ATOM 777 O O . ALA A 1 101 ? -5.470 -6.434 2.225 1.00 97.19 101 ALA A O 1
ATOM 778 N N . LEU A 1 102 ? -5.301 -5.482 4.256 1.00 97.00 102 LEU A N 1
ATOM 779 C CA . L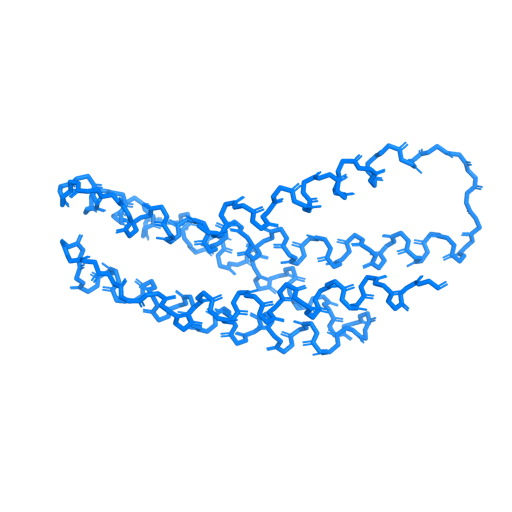EU A 1 102 ? -3.975 -4.909 4.028 1.00 97.00 102 LEU A CA 1
ATOM 780 C C . LEU A 1 102 ? -2.888 -5.973 3.883 1.00 97.00 102 LEU A C 1
ATOM 782 O O . LEU A 1 102 ? -1.986 -5.792 3.076 1.00 97.00 102 LEU A O 1
ATOM 786 N N . LEU A 1 103 ? -2.964 -7.092 4.598 1.00 97.25 103 LEU A N 1
ATOM 787 C CA . LEU A 1 103 ? -1.991 -8.171 4.432 1.00 97.25 103 LEU A CA 1
ATOM 788 C C . LEU A 1 103 ? -2.066 -8.778 3.022 1.00 97.25 103 LEU A C 1
ATOM 790 O O . LEU A 1 103 ? -1.051 -8.876 2.347 1.00 97.25 103 LEU A O 1
ATOM 794 N N . LYS A 1 104 ? -3.278 -9.060 2.524 1.00 97.62 104 LYS A N 1
ATOM 795 C CA . LYS A 1 104 ? -3.471 -9.533 1.141 1.00 97.62 104 LYS A CA 1
ATOM 796 C C . LYS A 1 104 ? -2.956 -8.539 0.102 1.00 97.62 104 LYS A C 1
ATOM 798 O O . LYS A 1 104 ? -2.369 -8.951 -0.892 1.00 97.62 104 LYS A O 1
ATOM 803 N N . LEU A 1 105 ? -3.204 -7.245 0.313 1.00 97.62 105 LEU A N 1
ATOM 804 C CA . LEU A 1 105 ? -2.681 -6.201 -0.563 1.00 97.62 105 LEU A CA 1
ATOM 805 C C . LEU A 1 105 ? -1.146 -6.186 -0.547 1.00 97.62 105 LEU A C 1
ATOM 807 O O . LEU A 1 105 ? -0.537 -6.115 -1.607 1.00 97.62 105 LEU A O 1
ATOM 811 N N . HIS A 1 106 ? -0.522 -6.277 0.628 1.00 97.00 106 HIS A N 1
ATOM 812 C CA . HIS A 1 106 ? 0.938 -6.283 0.760 1.00 97.00 106 HIS A CA 1
ATOM 813 C C . HIS A 1 106 ? 1.580 -7.458 0.027 1.00 97.00 106 HIS A C 1
ATOM 815 O O . HIS A 1 106 ? 2.517 -7.240 -0.739 1.00 97.00 106 HIS A O 1
ATOM 821 N N . ASP A 1 107 ? 1.027 -8.661 0.196 1.00 96.75 107 ASP A N 1
ATOM 822 C CA . ASP A 1 107 ? 1.487 -9.866 -0.499 1.00 96.75 107 ASP A CA 1
ATOM 823 C C . ASP A 1 107 ? 1.464 -9.666 -2.023 1.00 96.75 107 ASP A C 1
ATOM 825 O O . ASP A 1 107 ? 2.441 -9.952 -2.713 1.00 96.75 107 ASP A O 1
ATOM 829 N N . GLU A 1 108 ? 0.379 -9.098 -2.555 1.00 97.12 108 GLU A N 1
ATOM 830 C CA . GLU A 1 108 ? 0.258 -8.824 -3.988 1.00 97.12 108 GLU A CA 1
ATOM 831 C C . GLU A 1 108 ? 1.248 -7.751 -4.465 1.00 97.12 108 GLU A C 1
ATOM 833 O O . GLU A 1 108 ? 1.867 -7.891 -5.518 1.00 97.12 108 GLU A O 1
ATOM 838 N N . LEU A 1 109 ? 1.444 -6.686 -3.685 1.00 95.62 109 LEU A N 1
ATOM 839 C CA . LEU A 1 109 ? 2.415 -5.637 -4.003 1.00 95.62 109 LEU A CA 1
ATOM 840 C C . LEU A 1 109 ? 3.854 -6.178 -4.003 1.00 95.62 109 LEU A C 1
ATOM 842 O O . LEU A 1 109 ? 4.670 -5.754 -4.821 1.00 95.62 109 LEU A O 1
ATOM 846 N N . ILE A 1 110 ? 4.178 -7.147 -3.141 1.00 95.31 110 ILE A N 1
ATOM 847 C CA . ILE A 1 110 ? 5.465 -7.855 -3.188 1.00 95.31 110 ILE A CA 1
ATOM 848 C C . ILE A 1 110 ? 5.627 -8.606 -4.516 1.00 95.31 110 ILE A C 1
ATOM 850 O O . ILE A 1 110 ? 6.716 -8.572 -5.098 1.00 95.31 110 ILE A O 1
ATOM 854 N N . GLU A 1 111 ? 4.580 -9.264 -5.015 1.00 95.25 111 GLU A N 1
ATOM 855 C CA . GLU A 1 111 ? 4.626 -9.953 -6.311 1.00 95.25 111 GLU A CA 1
ATOM 856 C C . GLU A 1 111 ? 4.785 -8.970 -7.478 1.00 95.25 111 GLU A C 1
ATOM 858 O O . GLU A 1 111 ? 5.644 -9.183 -8.338 1.00 95.25 111 GLU A O 1
ATOM 863 N N . VAL A 1 112 ? 4.076 -7.836 -7.458 1.00 94.44 112 VAL A N 1
ATOM 864 C CA . VAL A 1 112 ? 4.277 -6.744 -8.431 1.00 94.44 112 VAL A CA 1
ATOM 865 C C . VAL A 1 112 ? 5.727 -6.254 -8.401 1.00 94.44 112 VAL A C 1
ATOM 867 O O . VAL A 1 112 ? 6.375 -6.140 -9.443 1.00 94.44 112 VAL A O 1
ATOM 870 N N . TRP A 1 113 ? 6.290 -6.029 -7.212 1.00 95.38 113 TRP A N 1
ATOM 871 C CA . TRP A 1 113 ? 7.683 -5.606 -7.066 1.00 95.38 113 TRP A CA 1
ATOM 872 C C . TRP A 1 113 ? 8.687 -6.651 -7.574 1.00 95.38 113 TRP A C 1
ATOM 874 O O . TRP A 1 113 ? 9.705 -6.313 -8.186 1.00 95.38 113 TRP A O 1
ATOM 884 N N . LYS A 1 114 ? 8.440 -7.944 -7.333 1.00 94.38 114 LYS A N 1
ATOM 885 C CA . LYS A 1 114 ? 9.253 -9.031 -7.902 1.00 94.38 114 LYS A CA 1
ATOM 886 C C . LYS A 1 114 ? 9.192 -9.012 -9.428 1.00 94.38 114 LYS A C 1
ATOM 888 O O . LYS A 1 114 ? 10.248 -9.058 -10.057 1.00 94.38 114 LYS A O 1
ATOM 893 N N . ALA A 1 115 ? 8.002 -8.886 -10.008 1.00 93.56 115 ALA A N 1
ATOM 894 C CA . ALA A 1 115 ? 7.814 -8.841 -11.453 1.00 93.56 115 ALA A CA 1
ATOM 895 C C . ALA A 1 115 ? 8.524 -7.636 -12.093 1.00 93.56 115 ALA A C 1
ATOM 897 O O . ALA A 1 115 ? 9.248 -7.817 -13.070 1.00 93.56 115 ALA A O 1
ATOM 898 N N . LEU A 1 116 ? 8.423 -6.442 -11.493 1.00 92.62 116 LEU A N 1
ATOM 899 C CA . LEU A 1 116 ? 9.118 -5.238 -11.969 1.00 92.62 116 LEU A CA 1
ATOM 900 C C . LEU A 1 116 ? 10.639 -5.423 -11.986 1.00 92.62 116 LEU A C 1
ATOM 902 O O . LEU A 1 116 ? 11.315 -5.001 -12.918 1.00 92.62 116 LEU A O 1
ATOM 906 N N . ARG A 1 117 ? 11.201 -6.096 -10.977 1.00 93.44 117 ARG A N 1
ATOM 907 C CA . ARG A 1 117 ? 12.644 -6.377 -10.934 1.00 93.44 117 ARG A CA 1
ATOM 908 C C . ARG A 1 117 ? 13.092 -7.422 -11.951 1.00 93.44 117 ARG A C 1
ATOM 910 O O . ARG A 1 117 ? 14.229 -7.347 -12.409 1.00 93.44 117 ARG A O 1
ATOM 917 N N . LEU A 1 118 ? 12.247 -8.407 -12.251 1.00 92.56 118 LEU A N 1
ATOM 918 C CA . LEU A 1 118 ? 12.552 -9.456 -13.226 1.00 92.56 118 LEU A CA 1
ATOM 919 C C . LEU A 1 118 ? 12.421 -8.953 -14.666 1.00 92.56 118 LEU A C 1
ATOM 921 O O . LEU A 1 118 ? 13.188 -9.375 -15.525 1.00 92.56 118 LEU A O 1
ATOM 925 N N . ASN A 1 119 ? 11.479 -8.045 -14.918 1.00 89.69 119 ASN A N 1
ATOM 926 C CA . ASN A 1 119 ? 11.234 -7.465 -16.232 1.00 89.69 119 ASN A CA 1
ATOM 927 C C . ASN A 1 119 ? 11.162 -5.928 -16.161 1.00 89.69 119 ASN A C 1
ATOM 929 O O . ASN A 1 119 ? 10.081 -5.355 -16.292 1.00 89.69 119 ASN A O 1
ATOM 933 N N . PRO A 1 120 ? 12.301 -5.240 -15.965 1.00 87.06 120 PRO A N 1
ATOM 934 C CA . PRO A 1 120 ? 12.315 -3.799 -15.721 1.00 87.06 120 PRO A CA 1
ATOM 935 C C . PRO A 1 120 ? 12.042 -2.948 -16.970 1.00 87.06 120 PRO A C 1
ATOM 937 O O . PRO A 1 120 ? 11.887 -1.737 -16.849 1.00 87.06 120 PRO A O 1
ATOM 940 N N . THR A 1 121 ? 11.989 -3.549 -18.163 1.00 88.38 121 THR A N 1
ATOM 941 C CA . THR A 1 121 ? 11.644 -2.874 -19.428 1.00 88.38 121 THR A CA 1
ATOM 942 C C . THR A 1 121 ? 10.174 -3.050 -19.809 1.00 88.38 121 THR A C 1
ATOM 944 O O . THR A 1 121 ? 9.627 -2.237 -20.555 1.00 88.38 121 THR A O 1
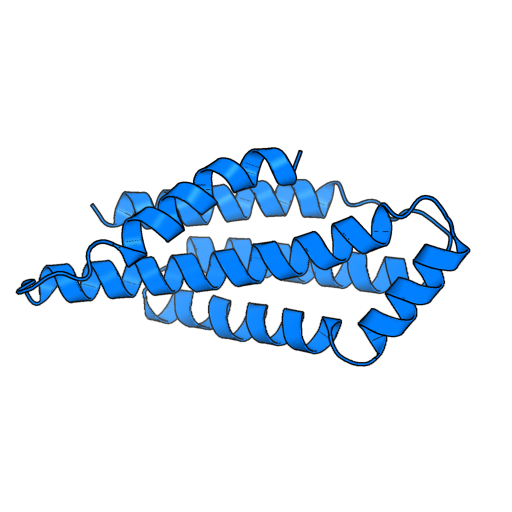ATOM 947 N N . GLY A 1 122 ? 9.518 -4.097 -19.304 1.00 82.62 122 GLY A N 1
ATOM 948 C CA . GLY A 1 122 ? 8.107 -4.386 -19.545 1.00 82.62 122 GLY A CA 1
ATOM 949 C C . GLY A 1 122 ? 7.184 -3.749 -18.510 1.00 82.62 122 GLY A C 1
ATOM 950 O O . GLY A 1 122 ? 7.615 -3.363 -17.423 1.00 82.62 122 GLY A O 1
ATOM 951 N N . THR A 1 123 ? 5.912 -3.597 -18.868 1.00 83.81 123 THR A N 1
ATOM 952 C CA . THR A 1 123 ? 4.863 -3.249 -17.907 1.00 83.81 123 THR A CA 1
ATOM 953 C C . THR A 1 123 ? 4.390 -4.511 -17.195 1.00 83.81 123 THR A C 1
ATOM 955 O O . THR A 1 123 ? 4.298 -5.590 -17.785 1.00 83.81 123 THR A O 1
ATOM 958 N N . VAL A 1 124 ? 4.109 -4.383 -15.905 1.00 89.94 124 VAL A N 1
ATOM 959 C CA . VAL A 1 124 ? 3.596 -5.457 -15.053 1.00 89.94 124 VAL A CA 1
ATOM 960 C C . VAL A 1 124 ? 2.083 -5.315 -14.917 1.00 89.94 124 VAL A C 1
ATOM 962 O O . VAL A 1 124 ? 1.566 -4.201 -14.821 1.00 89.94 124 VAL A O 1
ATOM 965 N N . ASP A 1 125 ? 1.363 -6.437 -14.914 1.00 89.44 125 ASP A N 1
ATOM 966 C CA . ASP A 1 125 ? -0.076 -6.438 -14.648 1.00 89.44 125 ASP A CA 1
ATOM 967 C C . ASP A 1 125 ? -0.349 -6.160 -13.160 1.00 89.44 125 ASP A C 1
ATOM 969 O O . ASP A 1 125 ? 0.060 -6.919 -12.285 1.00 89.44 125 ASP A O 1
ATOM 973 N N . GLU A 1 126 ? -1.064 -5.069 -12.879 1.00 91.19 126 GLU A N 1
ATOM 974 C CA . GLU A 1 126 ? -1.435 -4.621 -11.531 1.00 91.19 126 GLU A CA 1
ATOM 975 C C . GLU A 1 126 ? -2.939 -4.766 -11.244 1.00 91.19 126 GLU A C 1
ATOM 977 O O . GLU A 1 126 ? -3.442 -4.215 -10.258 1.00 91.19 126 GLU A O 1
ATOM 982 N N . LYS A 1 127 ? -3.708 -5.470 -12.090 1.00 92.69 127 LYS A N 1
ATOM 983 C CA . LYS A 1 127 ? -5.172 -5.584 -11.924 1.00 92.69 127 LYS A CA 1
ATOM 984 C C . LYS A 1 127 ? -5.561 -6.110 -10.548 1.00 92.69 127 LYS A C 1
ATOM 986 O O . LYS A 1 127 ? -6.367 -5.490 -9.855 1.00 92.69 127 LYS A O 1
ATOM 991 N N . ARG A 1 128 ? -4.936 -7.207 -10.122 1.00 91.62 128 ARG A N 1
ATOM 992 C CA . ARG A 1 128 ? -5.211 -7.830 -8.824 1.00 91.62 128 ARG A CA 1
ATOM 993 C C . ARG A 1 128 ? -4.796 -6.933 -7.656 1.00 91.62 128 ARG A C 1
ATOM 995 O O . ARG A 1 128 ? -5.568 -6.778 -6.712 1.00 91.62 128 ARG A O 1
ATOM 1002 N N . ALA A 1 129 ? -3.644 -6.266 -7.749 1.00 91.94 129 ALA A N 1
ATOM 1003 C CA . ALA A 1 129 ? -3.223 -5.271 -6.759 1.00 91.94 129 ALA A CA 1
ATOM 1004 C C . ALA A 1 129 ? -4.232 -4.113 -6.660 1.00 91.94 129 ALA A C 1
ATOM 1006 O O . ALA A 1 129 ? -4.580 -3.684 -5.564 1.00 91.94 129 ALA A O 1
ATOM 1007 N N . THR A 1 130 ? -4.780 -3.662 -7.791 1.00 92.75 130 THR A N 1
ATOM 1008 C CA . THR A 1 130 ? -5.807 -2.608 -7.845 1.00 92.75 130 THR A CA 1
ATOM 1009 C C . THR A 1 130 ? -7.119 -3.041 -7.182 1.00 92.75 130 THR A C 1
ATOM 1011 O O . THR A 1 130 ? -7.750 -2.254 -6.475 1.00 92.75 130 THR A O 1
ATOM 1014 N N . GLU A 1 131 ? -7.555 -4.281 -7.397 1.00 94.94 131 GLU A N 1
ATOM 1015 C CA . GLU A 1 131 ? -8.750 -4.837 -6.750 1.00 94.94 131 GLU A CA 1
ATOM 1016 C C . GLU A 1 131 ? -8.562 -4.971 -5.237 1.00 94.94 131 GLU A C 1
ATOM 1018 O O . GLU A 1 131 ? -9.419 -4.544 -4.458 1.00 94.94 131 GLU A O 1
ATOM 1023 N N . LEU A 1 132 ? -7.412 -5.499 -4.813 1.00 95.31 132 LEU A N 1
ATOM 1024 C CA . LEU A 1 132 ? -7.069 -5.633 -3.400 1.00 95.31 132 LEU A CA 1
ATOM 1025 C C . LEU A 1 132 ? -6.897 -4.274 -2.721 1.00 95.31 132 LEU A C 1
ATOM 1027 O O . LEU A 1 132 ? -7.295 -4.128 -1.568 1.00 95.31 132 LEU A O 1
ATOM 1031 N N . PHE A 1 133 ? -6.403 -3.262 -3.437 1.00 94.94 133 PHE A N 1
ATOM 1032 C CA . PHE A 1 133 ? -6.317 -1.893 -2.936 1.00 94.94 133 PHE A CA 1
ATOM 1033 C C . PHE A 1 133 ? -7.705 -1.339 -2.604 1.00 94.94 133 PHE A C 1
ATOM 1035 O O . PHE A 1 133 ? -7.920 -0.844 -1.500 1.00 94.94 133 PHE A O 1
ATOM 1042 N N . LYS A 1 134 ? -8.679 -1.495 -3.513 1.00 94.69 134 LYS A N 1
ATOM 1043 C CA . LYS A 1 134 ? -10.077 -1.095 -3.265 1.00 94.69 134 LYS A CA 1
ATOM 1044 C C . LYS A 1 134 ? -10.693 -1.870 -2.102 1.00 94.69 134 LYS A C 1
ATOM 1046 O O . LYS A 1 134 ? -11.406 -1.298 -1.284 1.00 94.69 134 LYS A O 1
ATOM 1051 N N . SER A 1 135 ? -10.423 -3.172 -2.010 1.00 94.19 135 SER A N 1
ATOM 1052 C CA . SER A 1 135 ? -10.913 -3.988 -0.895 1.00 94.19 135 SER A CA 1
ATOM 1053 C C . SER A 1 135 ? -10.323 -3.540 0.447 1.00 94.19 135 SER A C 1
ATOM 1055 O O . SER A 1 135 ? -11.046 -3.482 1.443 1.00 94.19 135 SER A O 1
ATOM 1057 N N . ALA A 1 136 ? -9.034 -3.200 0.481 1.00 95.44 136 ALA A N 1
ATOM 1058 C CA . AL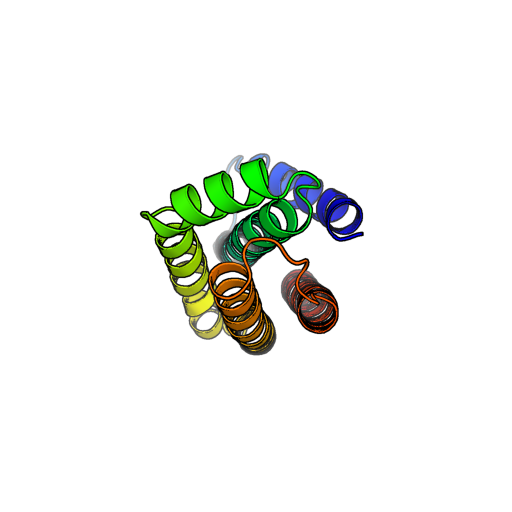A A 1 136 ? -8.371 -2.680 1.670 1.00 95.44 136 ALA A CA 1
ATOM 1059 C C . ALA A 1 136 ? -8.909 -1.304 2.070 1.00 95.44 136 ALA A C 1
ATOM 1061 O O . ALA A 1 136 ? -9.207 -1.091 3.244 1.00 95.44 136 ALA A O 1
ATOM 1062 N N . GLU A 1 137 ? -9.117 -0.413 1.101 1.00 94.81 137 GLU A N 1
ATOM 1063 C CA . GLU A 1 137 ? -9.744 0.889 1.321 1.00 94.81 137 GLU A CA 1
ATOM 1064 C C . GLU A 1 137 ? -11.125 0.738 1.969 1.00 94.81 137 GLU A C 1
ATOM 1066 O O . GLU A 1 137 ? -11.390 1.325 3.014 1.00 94.81 137 GLU A O 1
ATOM 1071 N N . GLN A 1 138 ? -11.988 -0.108 1.398 1.00 94.75 138 GLN A N 1
ATOM 1072 C CA . GLN A 1 138 ? -13.324 -0.371 1.937 1.00 94.75 138 GLN A CA 1
ATOM 1073 C C . GLN A 1 138 ? -13.267 -0.899 3.374 1.00 94.75 138 GLN A C 1
ATOM 1075 O O . GLN A 1 138 ? -14.058 -0.477 4.219 1.00 94.75 138 GLN A O 1
ATOM 1080 N N . ALA A 1 139 ? -12.322 -1.794 3.672 1.00 95.19 139 ALA A N 1
ATOM 1081 C CA . ALA A 1 139 ? -12.144 -2.334 5.015 1.00 95.19 139 ALA A CA 1
ATOM 1082 C C . ALA A 1 139 ? -11.683 -1.265 6.023 1.00 95.19 139 ALA A C 1
ATOM 1084 O O . ALA A 1 139 ? -12.138 -1.276 7.169 1.00 95.19 139 ALA A O 1
ATOM 1085 N N . ILE A 1 140 ? -10.814 -0.337 5.607 1.00 93.69 140 ILE A N 1
ATOM 1086 C CA . ILE A 1 140 ? -10.380 0.799 6.430 1.00 93.69 140 ILE A CA 1
ATOM 1087 C C . ILE A 1 140 ? -11.541 1.768 6.664 1.00 93.69 140 ILE A C 1
ATOM 1089 O O . ILE A 1 140 ? -11.810 2.108 7.815 1.00 93.69 140 ILE A O 1
ATOM 1093 N N . THR A 1 141 ? -12.273 2.159 5.617 1.00 91.25 141 THR A N 1
ATOM 1094 C CA . THR A 1 141 ? -13.445 3.044 5.733 1.00 91.25 141 THR A CA 1
ATOM 1095 C C . THR A 1 141 ? -14.482 2.456 6.682 1.00 91.25 141 THR A C 1
ATOM 1097 O O . THR A 1 141 ? -14.904 3.125 7.621 1.00 91.25 141 THR A O 1
ATOM 1100 N N . ALA A 1 142 ? -14.827 1.176 6.511 1.00 91.06 142 ALA A N 1
ATOM 1101 C CA . ALA A 1 142 ? -15.772 0.488 7.385 1.00 91.06 142 ALA A CA 1
ATOM 1102 C C . ALA A 1 142 ? -15.289 0.443 8.845 1.00 91.06 142 ALA A C 1
ATOM 1104 O O . ALA A 1 142 ? -16.086 0.609 9.769 1.00 91.06 142 ALA A O 1
ATOM 1105 N N . ALA A 1 143 ? -13.983 0.254 9.069 1.00 91.75 143 ALA A N 1
ATOM 1106 C CA . ALA A 1 143 ? -13.406 0.290 10.408 1.00 91.75 143 ALA A CA 1
ATOM 1107 C C . ALA A 1 143 ? -13.500 1.687 11.039 1.00 91.75 143 ALA A C 1
ATOM 1109 O O . ALA A 1 143 ? -13.838 1.779 12.215 1.00 91.75 143 ALA A O 1
ATOM 1110 N N . VAL A 1 144 ? -13.250 2.758 10.275 1.00 89.56 144 VAL A N 1
ATOM 1111 C CA . VAL A 1 144 ? -13.398 4.150 10.739 1.00 89.56 144 VAL A CA 1
ATOM 1112 C C . VAL A 1 144 ? -14.863 4.479 11.038 1.00 89.56 144 VAL A C 1
ATOM 1114 O O . VAL A 1 144 ? -15.160 5.046 12.090 1.00 89.56 144 VAL A O 1
ATOM 1117 N N . ASP A 1 145 ? -15.789 4.089 10.163 1.00 86.62 145 ASP A N 1
ATOM 1118 C CA . ASP A 1 145 ? -17.224 4.312 10.356 1.00 86.62 145 ASP A CA 1
ATOM 1119 C C . ASP A 1 145 ? -17.774 3.573 11.581 1.00 86.62 145 ASP A C 1
ATOM 1121 O O . ASP A 1 145 ? -18.629 4.109 12.288 1.00 86.62 145 ASP A O 1
ATOM 1125 N N . GLY A 1 146 ? -17.239 2.387 11.882 1.00 86.81 146 GLY A N 1
ATOM 1126 C CA . GLY A 1 146 ? -17.561 1.620 13.087 1.00 86.81 146 GLY A CA 1
ATOM 1127 C C . GLY A 1 146 ? -17.036 2.221 14.399 1.00 86.81 146 GLY A C 1
ATOM 1128 O O . GLY A 1 146 ? -17.306 1.668 15.463 1.00 86.81 146 GLY A O 1
ATOM 1129 N N . LEU A 1 147 ? -16.280 3.329 14.357 1.00 82.00 147 LEU A N 1
ATOM 1130 C CA . LEU A 1 147 ? -15.821 4.070 15.545 1.00 82.00 147 LEU A CA 1
ATOM 1131 C C . LEU A 1 147 ? -16.777 5.189 15.984 1.00 82.00 147 LEU A C 1
ATOM 1133 O O . LEU A 1 147 ? -16.406 5.987 16.855 1.00 82.00 147 LEU A O 1
ATOM 1137 N N . LYS A 1 148 ? -17.953 5.298 15.360 1.00 66.56 148 LYS A N 1
ATOM 1138 C CA . LYS A 1 148 ? -19.062 6.146 15.825 1.00 66.56 148 LYS A CA 1
ATOM 1139 C C . LYS A 1 148 ? -19.649 5.572 17.117 1.00 66.56 148 LYS A C 1
ATOM 1141 O O . LYS A 1 148 ? -19.857 6.376 18.052 1.00 66.56 148 LYS A O 1
#

Foldseek 3Di:
DLVVVCVVVVVVVVVLVPPPDDDDDPLVVLLSVQLVLLSQLLVLLSVLVVLLVVLLPPPDLVVSVVSLVVCVVPVNVVSLVSNCVSLVCCVVSVLVQLSVLSVQLSVLSVVSNVVCVVCSSHHDDCPVNVVSNVSSVVSSVVSSVVSD

Secondary structure (DSSP, 8-state):
-HHHHHHHHHHHHHHHHHT--S---HHHHHHHHHHHHHHHHHHHHHHHHHHHHHHHT-SSHHHHHHHHHHHHTTHHHHHHHHHHHHHHTTTTTT-HHHHHHHHHHHHHHHHHHHHHHH-TTSPPP-HHHHHHHHHHHHHHHHHHHTT-

Radius of gyration: 16.88 Å; chains: 1; bounding box: 38×32×49 Å

Sequence (148 aa):
MIAAVIASFGAVAAFLGVTLTTRTTRKENRRAEKVAVLSDAWSAAVKYSRALEHANKLDDPAERIANITKMKAGPMWELSDEYVVATTKLPIYKFGVAYKALLKLHDELIEVWKALRLNPTGTVDEKRATELFKSAEQAITAAVDGLK